Protein AF-A0A9D5U6V8-F1 (afdb_monomer_lite)

Organism: NCBI:txid2762210

Sequence (91 aa):
MSESPSEALGAEGVRAGGDKKKGDAKKGNIFSRIALFVRQVIAELKKVVTPTRSELITYTTVVLVFVAVVMAFVTVLDYGIGQAVLWVFGG

Radius of gyration: 39.11 Å; chains: 1; bounding box: 82×29×115 Å

pLDDT: mean 77.28, std 21.2, range [32.59, 98.56]

Foldseek 3Di:
DDDDDDPDDDDDDDDDDDDDDDDDPDPCDPVVVVVVVVVVVVVVVVVPPDDDPVVVCVVVVVVVVVVVVVVVVVVVVCVVVVVVCCVVPVD

InterPro domains:
  IPR001901 Protein translocase complex, SecE/Sec61-gamma subunit [MF_00422] (32-87)
  IPR001901 Protein translocase complex, SecE/Sec61-gamma subunit [PF00584] (37-89)
  IPR005807 SecE subunit of protein translocation complex, bacterial-like [PTHR33910] (25-90)
  IPR005807 SecE subunit of protein translocation complex, bacterial-like [TIGR00964] (35-90)
  IPR038379 SecE superfamily [G3DSA:1.20.5.1030] (30-88)

Secondary structure (DSSP, 8-state):
------SS----------------TTS-SHHHHHHHHHHHHHHHHTTS-PPPHHHHHHHHHHHHHHHHHHHHHHHHHHHHHHHHHHHHH--

Structure (mmCIF, N/CA/C/O backbone):
data_AF-A0A9D5U6V8-F1
#
_entry.id   AF-A0A9D5U6V8-F1
#
loop_
_atom_site.group_PDB
_atom_site.id
_atom_site.type_symbol
_atom_site.label_atom_id
_atom_site.label_alt_id
_atom_site.label_comp_id
_atom_site.label_asym_id
_atom_site.label_entity_id
_atom_site.label_seq_id
_atom_site.pdbx_PDB_ins_code
_atom_site.Cartn_x
_atom_site.Cartn_y
_atom_site.Cartn_z
_atom_site.occupancy
_atom_site.B_iso_or_equiv
_atom_site.auth_seq_id
_atom_site.auth_comp_id
_atom_site.auth_asym_id
_atom_site.auth_atom_id
_atom_site.pdbx_PDB_model_num
ATOM 1 N N . MET A 1 1 ? -49.218 -11.414 87.591 1.00 49.75 1 MET A N 1
ATOM 2 C CA . MET A 1 1 ? -49.348 -12.674 86.833 1.00 49.75 1 MET A CA 1
ATOM 3 C C . MET A 1 1 ? -50.078 -12.344 85.547 1.00 49.75 1 MET A C 1
ATOM 5 O O . MET A 1 1 ? -51.240 -11.987 85.643 1.00 49.75 1 MET A O 1
ATOM 9 N N . SER A 1 2 ? -49.464 -12.275 84.369 1.00 53.16 2 SER A N 1
ATOM 10 C CA . SER A 1 2 ? -48.358 -13.077 83.813 1.00 53.16 2 SER A CA 1
ATOM 11 C C . SER A 1 2 ? -47.673 -12.204 82.744 1.00 53.16 2 SER A C 1
ATOM 13 O O . SER A 1 2 ? -48.348 -11.702 81.856 1.00 53.16 2 SER A O 1
ATOM 15 N N . GLU A 1 3 ? -46.456 -11.705 82.945 1.00 52.41 3 GLU A N 1
ATOM 16 C CA . GLU A 1 3 ? -45.197 -12.312 82.474 1.00 52.41 3 GLU A CA 1
ATOM 17 C C . GLU A 1 3 ? -45.264 -12.949 81.075 1.00 52.41 3 GLU A C 1
ATOM 19 O O . GLU A 1 3 ? -45.717 -14.078 80.936 1.00 52.41 3 GLU A O 1
ATOM 24 N N . SER A 1 4 ? -44.744 -12.232 80.069 1.00 63.09 4 SER A N 1
ATOM 25 C CA . SER A 1 4 ? -43.573 -12.678 79.287 1.00 63.09 4 SER A CA 1
ATOM 26 C C . SER A 1 4 ? -43.069 -11.555 78.347 1.00 63.09 4 SER A C 1
ATOM 28 O O . SER A 1 4 ? -43.682 -11.295 77.310 1.00 63.09 4 SER A O 1
ATOM 30 N N . PRO A 1 5 ? -41.958 -10.880 78.692 1.00 55.22 5 PRO A N 1
ATOM 31 C CA . PRO A 1 5 ? -41.203 -9.972 77.832 1.00 55.22 5 PRO A CA 1
ATOM 32 C C . PRO A 1 5 ? -40.086 -10.767 77.135 1.00 55.22 5 PRO A C 1
ATOM 34 O O . PRO A 1 5 ? -39.055 -11.029 77.752 1.00 55.22 5 PRO A O 1
ATOM 37 N N . SER A 1 6 ? -40.276 -11.258 75.903 1.00 58.44 6 SER A N 1
ATOM 38 C CA . SER A 1 6 ? -39.267 -12.159 75.293 1.00 58.44 6 SER A CA 1
ATOM 39 C C . SER A 1 6 ? -39.125 -12.136 73.766 1.00 58.44 6 SER A C 1
ATOM 41 O O . SER A 1 6 ? -38.323 -12.890 73.233 1.00 58.44 6 SER A O 1
ATOM 43 N N . GLU A 1 7 ? -39.784 -11.237 73.042 1.00 52.53 7 GLU A N 1
ATOM 44 C CA . GLU A 1 7 ? -39.563 -11.061 71.599 1.00 52.53 7 GLU A CA 1
ATOM 45 C C . GLU A 1 7 ? -39.543 -9.544 71.352 1.00 52.53 7 GLU A C 1
ATOM 47 O O . GLU A 1 7 ? -40.506 -8.864 71.666 1.00 52.53 7 GLU A O 1
ATOM 52 N N . ALA A 1 8 ? -38.509 -8.851 70.893 1.00 50.00 8 ALA A N 1
ATOM 53 C CA . ALA A 1 8 ? -37.356 -9.244 70.111 1.00 50.00 8 ALA A CA 1
ATOM 54 C C . ALA A 1 8 ? -36.252 -8.177 70.290 1.00 50.00 8 ALA A C 1
ATOM 56 O O . ALA A 1 8 ? -35.915 -7.431 69.369 1.00 50.00 8 ALA A O 1
ATOM 57 N N . LEU A 1 9 ? -35.712 -8.064 71.506 1.00 48.84 9 LEU A N 1
ATOM 58 C CA . LEU A 1 9 ? -34.479 -7.322 71.769 1.00 48.84 9 LEU A CA 1
ATOM 59 C C . LEU A 1 9 ? -33.329 -8.320 71.914 1.00 48.84 9 LEU A C 1
ATOM 61 O O . LEU A 1 9 ? -33.190 -8.949 72.957 1.00 48.84 9 LEU A O 1
ATOM 65 N N . GLY A 1 10 ? -32.476 -8.405 70.893 1.00 40.66 10 GLY A N 1
ATOM 66 C CA . GLY A 1 10 ? -31.073 -8.762 71.098 1.00 40.66 10 GLY A CA 1
ATOM 67 C C . GLY A 1 10 ? -30.503 -9.868 70.211 1.00 40.66 10 GLY A C 1
ATOM 68 O O . GLY A 1 10 ? -31.096 -10.928 70.059 1.00 40.66 10 GLY A O 1
ATOM 69 N N . ALA A 1 11 ? -29.277 -9.594 69.751 1.00 43.81 11 ALA A N 1
ATOM 70 C CA . ALA A 1 11 ? -28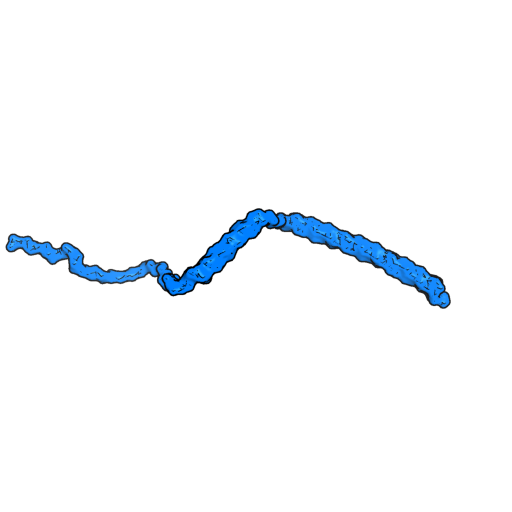.291 -10.472 69.113 1.00 43.81 11 ALA A CA 1
ATOM 71 C C . ALA A 1 11 ? -28.582 -10.832 67.643 1.00 43.81 11 ALA A C 1
ATOM 73 O O . ALA A 1 11 ? -29.357 -11.724 67.334 1.00 43.81 11 ALA A O 1
ATOM 74 N N . GLU A 1 12 ? -28.091 -10.083 66.654 1.00 39.56 12 GLU A N 1
ATOM 75 C CA . GLU A 1 12 ? -26.680 -9.813 66.313 1.00 39.56 12 GLU A CA 1
ATOM 76 C C . GLU A 1 12 ? -25.877 -11.070 65.931 1.00 39.56 12 GLU A C 1
ATOM 78 O O . GLU A 1 12 ? -25.531 -11.900 66.765 1.00 39.56 12 GLU A O 1
ATOM 83 N N . GLY A 1 13 ? -25.490 -11.105 64.651 1.00 36.38 13 GLY A N 1
ATOM 84 C CA . GLY A 1 13 ? -24.331 -11.827 64.130 1.00 36.38 13 GLY A CA 1
ATOM 85 C C . GLY A 1 13 ? -24.668 -13.105 63.354 1.00 36.38 13 GLY A C 1
ATOM 86 O O . GLY A 1 13 ? -25.481 -13.902 63.778 1.00 36.38 13 GLY A O 1
ATOM 87 N N . VAL A 1 14 ? -24.055 -13.423 62.213 1.00 39.75 14 VAL A N 1
ATOM 88 C CA . VAL A 1 14 ? -22.813 -12.918 61.629 1.00 39.75 14 VAL A CA 1
ATOM 89 C C . VAL A 1 14 ? -22.640 -13.617 60.261 1.00 39.75 14 VAL A C 1
ATOM 91 O O . VAL A 1 14 ? -22.705 -14.836 60.217 1.00 39.75 14 VAL A O 1
ATOM 94 N N . ARG A 1 15 ? -22.338 -12.840 59.199 1.00 44.00 15 ARG A N 1
ATOM 95 C CA . ARG A 1 15 ? -21.533 -13.191 57.989 1.00 44.00 15 ARG A CA 1
ATOM 96 C C . ARG A 1 15 ? -22.112 -14.300 57.059 1.00 44.00 15 ARG A C 1
ATOM 98 O O . ARG A 1 15 ? -22.687 -15.266 57.506 1.00 44.00 15 ARG A O 1
ATOM 105 N N . ALA A 1 16 ? -21.994 -14.287 55.732 1.00 40.59 16 ALA A N 1
ATOM 106 C CA . ALA A 1 16 ? -21.126 -13.584 54.802 1.00 40.59 16 ALA A CA 1
ATOM 107 C C . ALA A 1 16 ? -21.757 -13.618 53.395 1.00 40.59 16 ALA A C 1
ATOM 109 O O . ALA A 1 16 ? -22.313 -14.629 52.981 1.00 40.59 16 ALA A O 1
ATOM 110 N N . GLY A 1 17 ? -21.583 -12.541 52.638 1.00 32.59 17 GLY A N 1
ATOM 111 C CA . GLY A 1 17 ? -21.899 -12.474 51.212 1.00 32.59 17 GLY A CA 1
ATOM 112 C C . GLY A 1 17 ? -21.414 -11.135 50.684 1.00 32.59 17 GLY A C 1
ATOM 113 O O . GLY A 1 17 ? -22.196 -10.215 50.490 1.00 32.59 17 GLY A O 1
ATOM 114 N N . GLY A 1 18 ? -20.093 -10.969 50.658 1.00 42.78 18 GLY A N 1
ATOM 115 C CA . GLY A 1 18 ? -19.451 -9.695 50.377 1.00 42.78 18 GLY A CA 1
ATOM 116 C C . GLY A 1 18 ? -19.433 -9.367 48.891 1.00 42.78 18 GLY A C 1
ATOM 117 O O . GLY A 1 18 ? -18.733 -10.031 48.137 1.00 42.78 18 GLY A O 1
ATOM 118 N N . ASP A 1 19 ? -20.053 -8.250 48.520 1.00 41.12 19 ASP A N 1
ATOM 119 C CA . ASP A 1 19 ? -19.735 -7.538 47.286 1.00 41.12 19 ASP A CA 1
ATOM 120 C C . ASP A 1 19 ? -19.030 -6.220 47.616 1.00 41.12 19 ASP A C 1
ATOM 122 O O . ASP A 1 19 ? -19.611 -5.180 47.917 1.00 41.12 19 ASP A O 1
ATOM 126 N N . LYS A 1 20 ? -17.702 -6.360 47.656 1.00 40.38 20 LYS A N 1
ATOM 127 C CA . LYS A 1 20 ? -16.643 -5.366 47.443 1.00 40.38 20 LYS A CA 1
ATOM 128 C C . LYS A 1 20 ? -17.049 -3.895 47.583 1.00 40.38 20 LYS A C 1
ATOM 130 O O . LYS A 1 20 ? -17.399 -3.208 46.627 1.00 40.38 20 LYS A O 1
ATOM 135 N N . LYS A 1 21 ? -16.747 -3.355 48.762 1.00 50.84 21 LYS A N 1
ATOM 136 C CA . LYS A 1 21 ? -16.434 -1.935 48.930 1.00 50.84 21 LYS A CA 1
ATOM 137 C C . LYS A 1 21 ? -15.080 -1.642 48.262 1.00 50.84 21 LYS A C 1
ATOM 139 O O . LYS A 1 21 ? -14.046 -2.119 48.722 1.00 50.84 21 LYS A O 1
ATOM 144 N N . LYS A 1 22 ? -15.078 -0.838 47.202 1.00 43.50 22 LYS A N 1
ATOM 145 C CA . LYS A 1 22 ? -13.921 -0.045 46.747 1.00 43.50 22 LYS A CA 1
ATOM 146 C C . LYS A 1 22 ? -14.527 1.174 46.049 1.00 43.50 22 LYS A C 1
ATOM 148 O O . LYS A 1 22 ? -15.103 1.037 44.984 1.00 43.50 22 LYS A O 1
ATOM 153 N N . GLY A 1 23 ? -14.673 2.324 46.687 1.00 41.09 23 GLY A N 1
ATOM 154 C CA . GLY A 1 23 ? -13.624 3.127 47.302 1.00 41.09 23 GLY A CA 1
ATOM 155 C C . GLY A 1 23 ? -13.660 4.472 46.568 1.00 41.09 23 GLY A C 1
ATOM 156 O O . GLY A 1 23 ? -13.590 4.498 45.345 1.00 41.09 23 GLY A O 1
ATOM 157 N N . ASP A 1 24 ? -13.847 5.556 47.320 1.00 51.03 24 ASP A N 1
ATOM 158 C CA . ASP A 1 24 ? -13.571 6.944 46.912 1.00 51.03 24 ASP A CA 1
ATOM 159 C C . ASP A 1 24 ? -14.564 7.661 45.982 1.00 51.03 24 ASP A C 1
ATOM 161 O O . ASP A 1 24 ? -14.230 8.228 44.942 1.00 51.03 24 ASP A O 1
ATOM 165 N N . ALA A 1 25 ? -15.792 7.811 46.477 1.00 56.19 25 ALA A N 1
ATOM 166 C CA . ALA A 1 25 ? -16.799 8.751 45.980 1.00 56.19 25 ALA A CA 1
ATOM 167 C C . ALA A 1 25 ? -16.463 10.252 46.211 1.00 56.19 25 ALA A C 1
ATOM 169 O O . ALA A 1 25 ? -17.373 11.053 46.413 1.00 56.19 25 ALA A O 1
ATOM 170 N N . LYS A 1 26 ? -15.188 10.688 46.217 1.00 54.47 26 LYS A N 1
ATOM 171 C CA . LYS A 1 26 ? -14.869 12.100 46.549 1.00 54.47 26 LYS A CA 1
ATOM 172 C C . LYS A 1 26 ? -13.683 12.772 45.841 1.00 54.47 26 LYS A C 1
ATOM 174 O O . LYS A 1 26 ? -13.235 13.824 46.286 1.00 54.47 26 LYS A O 1
ATOM 179 N N . LYS A 1 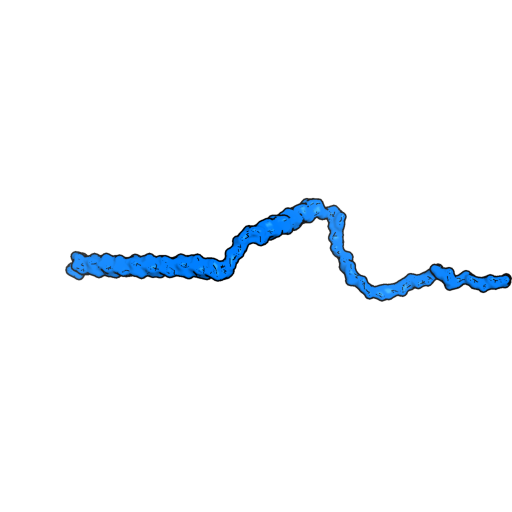27 ? -13.228 12.251 44.692 1.00 53.59 27 LYS A N 1
ATOM 180 C CA . LYS A 1 27 ? -12.312 12.979 43.770 1.00 53.59 27 LYS A CA 1
ATOM 181 C C . LYS A 1 27 ? -12.732 12.901 42.289 1.00 53.59 27 LYS A C 1
ATOM 183 O O . LYS A 1 27 ? -11.941 13.138 41.380 1.00 53.59 27 LYS A O 1
ATOM 188 N N . GLY A 1 28 ? -13.994 12.545 42.052 1.00 60.00 28 GLY A N 1
ATOM 189 C CA . GLY A 1 28 ? -14.488 11.994 40.791 1.00 60.00 28 GLY A CA 1
ATOM 190 C C . GLY A 1 28 ? -15.022 12.977 39.749 1.00 60.00 28 GLY A C 1
ATOM 191 O O . GLY A 1 28 ? -15.682 12.523 38.827 1.00 60.00 28 GLY A O 1
ATOM 192 N N . ASN A 1 29 ? -14.783 14.288 39.825 1.00 70.62 29 ASN A N 1
ATOM 193 C CA . ASN A 1 29 ? -15.416 15.193 38.853 1.00 70.62 29 ASN A CA 1
ATOM 194 C C . ASN A 1 29 ? -14.679 15.275 37.509 1.00 70.62 29 ASN A C 1
ATOM 196 O O . ASN A 1 29 ? -15.343 15.269 36.482 1.00 70.62 29 ASN A O 1
ATOM 200 N N . ILE A 1 30 ? -13.343 15.327 37.471 1.00 78.88 30 ILE A N 1
ATOM 201 C CA . ILE A 1 30 ? -12.598 15.516 36.206 1.00 78.88 30 ILE A CA 1
ATOM 202 C C . ILE A 1 30 ? -12.317 14.177 35.515 1.00 78.88 30 ILE A C 1
ATOM 204 O O . ILE A 1 30 ? -12.665 14.003 34.351 1.00 78.88 30 ILE A O 1
ATOM 208 N N . PHE A 1 31 ? -11.772 13.194 36.236 1.00 83.94 31 PHE A N 1
ATOM 209 C CA . PHE A 1 31 ? -11.483 11.870 35.669 1.00 83.94 31 PHE A CA 1
ATOM 210 C C . PHE A 1 31 ? -12.745 11.131 35.206 1.00 83.94 31 PHE A C 1
ATOM 212 O O . PHE A 1 31 ? -12.721 10.475 34.169 1.00 83.94 31 PHE A O 1
ATOM 219 N N . SER A 1 32 ? -13.870 11.288 35.915 1.00 85.12 32 SER A N 1
ATOM 220 C CA . SER A 1 32 ? -15.143 10.688 35.495 1.00 85.12 32 SER A CA 1
ATOM 221 C C . SER A 1 32 ? -15.726 11.380 34.256 1.00 85.12 32 SER A C 1
ATOM 223 O O . SER A 1 32 ? -16.235 10.711 33.362 1.00 85.12 32 SER A O 1
ATOM 225 N N . ARG A 1 33 ? -15.570 12.710 34.125 1.00 84.00 33 ARG A N 1
ATOM 226 C CA . ARG A 1 33 ? -15.932 13.448 32.897 1.00 84.00 33 ARG A CA 1
ATOM 227 C C . ARG A 1 33 ? -15.101 13.003 31.696 1.00 84.00 33 ARG A C 1
ATOM 229 O O . ARG A 1 33 ? -15.662 12.784 30.629 1.00 84.00 33 ARG A O 1
ATOM 236 N N . ILE A 1 34 ? -13.792 12.820 31.877 1.00 89.94 34 ILE A N 1
ATOM 237 C CA . ILE A 1 34 ? -12.899 12.314 30.824 1.00 89.94 34 ILE A CA 1
ATOM 238 C C . ILE A 1 34 ? -13.296 10.885 30.427 1.00 89.94 34 ILE A C 1
ATOM 240 O O . ILE A 1 34 ? -13.414 10.592 29.242 1.00 89.94 34 ILE A O 1
ATOM 244 N N . ALA A 1 35 ? -13.575 10.007 31.394 1.00 89.06 35 ALA A N 1
ATOM 245 C CA . ALA A 1 35 ? -14.022 8.643 31.112 1.00 89.06 35 ALA A CA 1
ATOM 246 C C . ALA A 1 35 ? -15.358 8.605 30.344 1.00 89.06 35 ALA A C 1
ATOM 248 O O . ALA A 1 35 ? -15.518 7.805 29.420 1.00 89.06 35 ALA A O 1
ATOM 249 N N . LEU A 1 36 ? -16.303 9.489 30.685 1.00 89.94 36 LEU A N 1
ATOM 250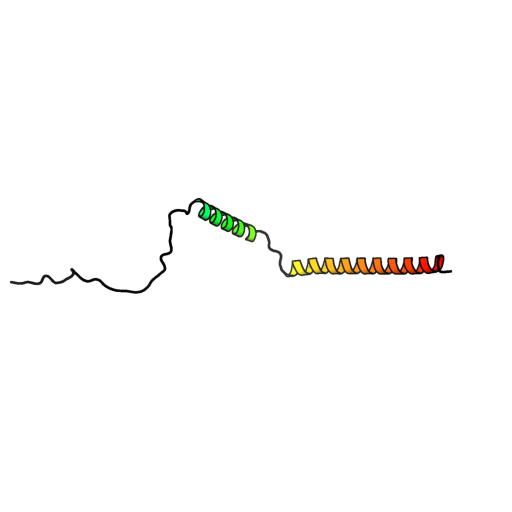 C CA . LEU A 1 36 ? -17.566 9.646 29.959 1.00 89.94 36 LEU A CA 1
ATOM 251 C C . LEU A 1 36 ? -17.351 10.163 28.531 1.00 89.94 36 LEU A C 1
ATOM 253 O O . LEU A 1 36 ? -17.932 9.606 27.602 1.00 89.94 36 LEU A O 1
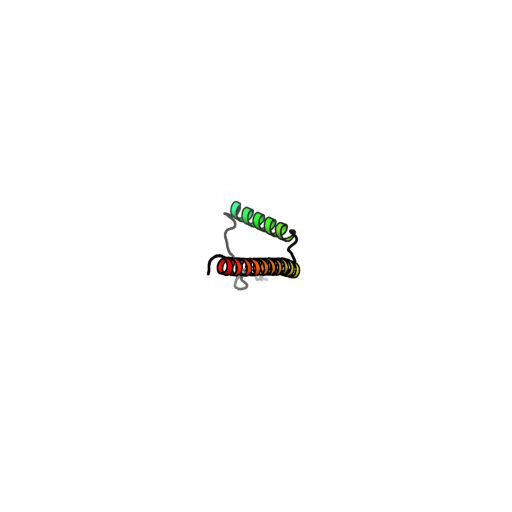ATOM 257 N N . PHE A 1 37 ? -16.482 11.160 28.348 1.00 89.12 37 PHE A N 1
ATOM 258 C CA . PHE A 1 37 ? -16.115 11.685 27.031 1.00 89.12 37 PHE A CA 1
ATOM 259 C C . PHE A 1 37 ? -15.487 10.603 26.143 1.00 89.12 37 PHE A C 1
ATOM 261 O O . PHE A 1 37 ? -15.925 10.401 25.017 1.00 89.12 37 PHE A O 1
ATOM 268 N N . VAL A 1 38 ? -14.526 9.831 26.662 1.00 92.31 38 VAL A N 1
ATOM 269 C CA . VAL A 1 38 ? -13.910 8.718 25.916 1.00 92.31 38 VAL A CA 1
ATOM 270 C C . VAL A 1 38 ? -14.954 7.660 25.545 1.00 92.31 38 VAL A C 1
ATOM 272 O O . VAL A 1 38 ? -14.954 7.169 24.417 1.00 92.31 38 VAL A O 1
ATOM 275 N N . ARG A 1 39 ? -15.896 7.341 26.447 1.00 91.38 39 ARG A N 1
ATOM 276 C CA . ARG A 1 39 ? -17.020 6.438 26.134 1.00 91.38 39 ARG A CA 1
ATOM 277 C C . ARG A 1 39 ? -17.903 6.970 25.007 1.00 91.38 39 ARG A C 1
ATOM 279 O O . ARG A 1 39 ? -18.318 6.178 24.165 1.00 91.38 39 ARG A O 1
ATOM 286 N N . GLN A 1 40 ? -18.187 8.272 24.992 1.00 92.69 40 GLN A N 1
ATOM 287 C CA . GLN A 1 40 ? -18.946 8.921 23.918 1.00 92.69 40 GLN A CA 1
ATOM 288 C C . GLN A 1 40 ? -18.181 8.877 22.591 1.00 92.69 40 GLN A C 1
ATOM 290 O O . GLN A 1 40 ? -18.755 8.472 21.587 1.00 92.69 40 GLN A O 1
ATOM 295 N N . VAL A 1 41 ? -16.881 9.188 22.591 1.00 91.19 41 VAL A N 1
ATOM 296 C CA . VAL A 1 41 ? -16.030 9.117 21.392 1.00 91.19 41 VAL A CA 1
ATOM 297 C C . VAL A 1 41 ? -16.018 7.703 20.822 1.00 91.19 41 VAL A C 1
ATOM 299 O O . VAL A 1 41 ? -16.276 7.530 19.640 1.00 91.19 41 VAL A O 1
ATOM 302 N N . ILE A 1 42 ? -15.798 6.673 21.644 1.00 89.25 42 ILE A N 1
ATOM 303 C CA . ILE A 1 42 ? -15.820 5.276 21.180 1.00 89.25 42 ILE A CA 1
ATOM 304 C C . ILE A 1 42 ? -17.197 4.905 20.608 1.00 89.25 42 ILE A C 1
ATOM 306 O O . ILE A 1 42 ? -17.269 4.205 19.600 1.00 89.25 42 ILE A O 1
ATOM 310 N N . ALA A 1 43 ? -18.291 5.365 21.225 1.00 89.44 43 ALA A N 1
ATOM 311 C CA . ALA A 1 43 ? -19.639 5.127 20.713 1.00 89.44 43 ALA A CA 1
ATOM 312 C C . ALA A 1 43 ? -19.860 5.778 19.337 1.00 89.44 43 ALA A C 1
ATOM 314 O O . ALA A 1 43 ? -20.470 5.158 18.469 1.00 89.44 43 ALA A O 1
ATOM 315 N N . GLU A 1 44 ? -19.318 6.976 19.120 1.00 89.19 44 GLU A N 1
ATOM 316 C CA . GLU A 1 44 ? -19.387 7.679 17.838 1.00 89.19 44 GLU A CA 1
ATOM 317 C C . GLU A 1 44 ? -18.448 7.057 16.791 1.00 89.19 44 GLU A C 1
ATOM 319 O O . GLU A 1 44 ? -18.836 6.884 15.640 1.00 89.19 44 GLU A O 1
ATOM 324 N N . LEU A 1 45 ? -17.253 6.605 17.190 1.00 86.62 45 LEU A N 1
ATOM 325 C CA . LEU A 1 45 ? -16.320 5.906 16.299 1.00 86.62 45 LEU A CA 1
ATOM 326 C C . LEU A 1 45 ? -16.854 4.545 15.837 1.00 86.62 45 LEU A C 1
ATOM 328 O O . LEU A 1 45 ? -16.537 4.122 14.732 1.00 86.62 45 LEU A O 1
ATOM 332 N N . LYS A 1 46 ? -17.706 3.872 16.623 1.00 84.12 46 LYS A N 1
ATOM 333 C CA . LYS A 1 46 ? -18.410 2.654 16.174 1.00 84.12 46 LYS A CA 1
ATOM 334 C C . LYS A 1 46 ? -19.487 2.934 15.119 1.00 84.12 46 LYS A C 1
ATOM 336 O O . LYS A 1 46 ? -19.930 1.987 14.477 1.00 84.12 46 LYS A O 1
ATOM 341 N N . LYS A 1 47 ? -19.921 4.194 14.956 1.00 83.94 47 LYS A N 1
ATOM 342 C CA . LYS A 1 47 ? -20.827 4.619 13.872 1.00 83.94 47 LYS A CA 1
ATOM 343 C C . LYS A 1 47 ? -20.077 4.940 12.584 1.00 83.94 47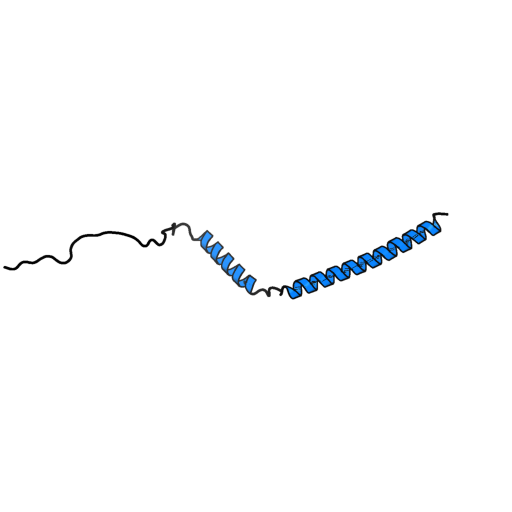 LYS A C 1
ATOM 345 O O . LYS A 1 47 ? -20.697 5.003 11.527 1.00 83.94 47 LYS A O 1
ATOM 350 N N . VAL A 1 48 ? -18.764 5.149 12.661 1.00 83.25 48 VAL A N 1
ATOM 351 C CA . VAL A 1 48 ? -17.937 5.222 11.461 1.00 83.25 48 VAL A CA 1
ATOM 352 C C . VAL A 1 48 ? -17.940 3.830 10.856 1.00 83.25 48 VAL A C 1
ATOM 354 O O . VAL A 1 48 ? -17.638 2.855 11.540 1.00 83.25 48 VAL A O 1
ATOM 357 N N . VAL A 1 49 ? -18.342 3.745 9.592 1.00 76.75 49 VAL A N 1
ATOM 358 C CA . VAL A 1 49 ? -18.415 2.492 8.843 1.00 76.75 49 VAL A CA 1
ATOM 359 C C . VAL A 1 49 ? -17.055 1.811 8.934 1.00 76.75 49 VAL A C 1
ATOM 361 O O . VAL A 1 49 ? -16.074 2.281 8.359 1.00 76.75 49 VAL A O 1
ATOM 364 N N . THR A 1 50 ? -16.973 0.738 9.718 1.00 74.25 50 THR A N 1
ATOM 365 C CA . THR A 1 50 ? -15.747 -0.037 9.815 1.00 74.25 50 THR A CA 1
ATOM 366 C C . THR A 1 50 ? -15.718 -0.980 8.622 1.00 74.25 50 THR A C 1
ATOM 368 O O . THR A 1 50 ? -16.644 -1.777 8.447 1.00 74.25 50 THR A O 1
ATOM 371 N N . PRO A 1 51 ? -14.695 -0.868 7.763 1.00 75.12 51 PRO A N 1
ATOM 372 C CA . PRO A 1 51 ? -14.653 -1.636 6.533 1.00 75.12 51 PRO A CA 1
ATOM 373 C C . PRO A 1 51 ? -14.614 -3.130 6.847 1.00 75.12 51 PRO A C 1
ATOM 375 O O . PRO A 1 51 ? -14.009 -3.575 7.835 1.00 75.12 51 PRO A O 1
ATOM 378 N N . THR A 1 52 ? -15.256 -3.919 5.991 1.00 88.31 52 THR A N 1
ATOM 379 C CA . THR A 1 52 ? -15.219 -5.376 6.102 1.00 88.31 52 THR A CA 1
ATOM 380 C C . THR A 1 52 ? -13.794 -5.880 5.849 1.00 88.31 52 THR A C 1
ATOM 382 O O . THR A 1 52 ? -13.025 -5.290 5.088 1.00 88.31 52 THR A O 1
ATOM 385 N N . ARG A 1 53 ? -13.396 -6.998 6.475 1.00 85.44 53 ARG A N 1
ATOM 386 C CA . ARG A 1 53 ? -12.058 -7.589 6.243 1.00 85.44 53 ARG A CA 1
ATOM 387 C C . ARG A 1 53 ? -11.816 -7.897 4.759 1.00 85.44 53 ARG A C 1
ATOM 389 O O . ARG A 1 53 ? -10.691 -7.770 4.290 1.00 85.44 53 ARG A O 1
ATOM 396 N N . SER A 1 54 ? -12.874 -8.248 4.035 1.00 88.12 54 SER A N 1
ATOM 397 C CA . SER A 1 54 ? -12.891 -8.478 2.589 1.00 88.12 54 SER A CA 1
ATOM 398 C C . SER A 1 54 ? -12.511 -7.243 1.770 1.00 88.12 54 SER A C 1
ATOM 400 O O . SER A 1 54 ? -11.729 -7.364 0.829 1.00 88.12 54 SER A O 1
ATOM 402 N N . GLU A 1 55 ? -12.999 -6.055 2.133 1.00 88.31 55 GLU A N 1
ATOM 403 C CA . GLU A 1 55 ? -12.614 -4.806 1.462 1.00 88.31 55 GLU A CA 1
ATOM 404 C C . GLU A 1 55 ? -11.132 -4.507 1.666 1.00 88.31 55 GLU A C 1
ATOM 406 O O . GLU A 1 55 ? -10.425 -4.211 0.708 1.00 88.31 55 GLU A O 1
ATOM 411 N N . LEU A 1 56 ? -10.638 -4.669 2.899 1.00 90.94 56 LEU A N 1
ATOM 412 C CA . LEU A 1 56 ? -9.225 -4.450 3.212 1.00 90.94 56 LEU A CA 1
ATOM 413 C C . LEU A 1 56 ? -8.315 -5.359 2.384 1.00 90.94 56 LEU A C 1
ATOM 415 O O . LEU A 1 56 ? -7.337 -4.877 1.824 1.00 90.94 56 LEU A O 1
ATOM 419 N N . ILE A 1 57 ? -8.648 -6.650 2.283 1.00 96.31 57 ILE A N 1
ATOM 420 C CA . ILE A 1 57 ? -7.889 -7.606 1.464 1.00 96.31 57 ILE A CA 1
ATOM 421 C C . ILE A 1 57 ? -7.956 -7.213 -0.010 1.00 96.31 57 ILE A C 1
ATOM 423 O O . ILE A 1 57 ? -6.939 -7.214 -0.687 1.00 96.31 57 ILE A O 1
ATOM 427 N N . THR A 1 58 ? -9.129 -6.822 -0.507 1.00 94.50 58 THR A N 1
ATOM 428 C CA . THR A 1 58 ? -9.277 -6.407 -1.907 1.00 94.50 58 THR A CA 1
ATOM 429 C C . THR A 1 58 ? -8.389 -5.204 -2.217 1.00 94.50 58 THR A C 1
ATOM 431 O O . THR A 1 58 ? -7.632 -5.232 -3.185 1.00 94.50 58 THR A O 1
ATOM 434 N N . TYR A 1 59 ? -8.417 -4.169 -1.372 1.00 94.25 59 TYR A N 1
ATOM 435 C CA . TYR A 1 59 ? -7.601 -2.974 -1.575 1.00 94.25 59 TYR A CA 1
ATOM 436 C C . TYR A 1 59 ? -6.105 -3.275 -1.484 1.00 94.25 59 TYR A C 1
ATOM 438 O O . TYR A 1 59 ? -5.341 -2.809 -2.328 1.00 94.25 59 TYR A O 1
ATOM 446 N N . THR A 1 60 ? -5.668 -4.088 -0.519 1.00 95.12 60 THR A N 1
ATOM 447 C CA . THR A 1 60 ? -4.250 -4.458 -0.422 1.00 95.12 60 THR A CA 1
ATOM 448 C C . THR A 1 60 ? -3.810 -5.340 -1.587 1.00 95.12 60 THR A C 1
ATOM 450 O O . THR A 1 60 ? -2.735 -5.111 -2.134 1.00 95.12 60 THR A O 1
ATOM 453 N N . THR A 1 61 ? -4.636 -6.289 -2.037 1.00 97.69 61 THR A N 1
ATOM 454 C CA . THR A 1 61 ? -4.343 -7.126 -3.207 1.00 97.69 61 THR A CA 1
ATOM 455 C C . THR A 1 61 ? -4.205 -6.293 -4.476 1.00 97.69 61 THR A C 1
ATOM 457 O O . THR A 1 61 ? -3.242 -6.489 -5.212 1.00 97.69 61 THR A O 1
ATOM 460 N N . VAL A 1 62 ? -5.106 -5.337 -4.725 1.00 97.38 62 VAL A N 1
ATOM 461 C CA . VAL A 1 62 ? -5.005 -4.444 -5.893 1.00 97.38 62 VAL A CA 1
ATOM 462 C C . VAL A 1 62 ? -3.679 -3.681 -5.883 1.00 97.38 62 VAL A C 1
ATOM 464 O O . VAL A 1 62 ? -2.993 -3.637 -6.903 1.00 97.38 62 VAL A O 1
ATOM 467 N N . VAL A 1 63 ? -3.275 -3.138 -4.728 1.00 97.69 63 VAL A N 1
ATOM 468 C CA . VAL A 1 63 ? -1.991 -2.431 -4.588 1.00 97.69 63 VAL A CA 1
ATOM 469 C C . VAL A 1 63 ? -0.808 -3.371 -4.832 1.00 97.69 63 VAL A C 1
ATOM 471 O O . VAL A 1 63 ? 0.111 -3.004 -5.559 1.00 97.69 63 VAL A O 1
ATOM 474 N N . LEU A 1 64 ? -0.829 -4.591 -4.287 1.00 98.50 64 LEU A N 1
ATOM 475 C CA . LEU A 1 64 ? 0.236 -5.576 -4.509 1.00 98.50 64 LEU A CA 1
ATOM 476 C C . LEU A 1 64 ? 0.380 -5.947 -5.989 1.00 98.50 64 LEU A C 1
ATOM 478 O O . LEU A 1 64 ? 1.497 -5.987 -6.501 1.00 98.50 64 LEU A O 1
ATOM 482 N N . VAL A 1 65 ? -0.736 -6.178 -6.686 1.00 98.50 65 VAL A N 1
ATOM 483 C CA . VAL A 1 65 ? -0.731 -6.470 -8.126 1.00 98.50 65 VAL A CA 1
ATOM 484 C C . VAL A 1 65 ? -0.189 -5.278 -8.912 1.00 98.50 65 VAL A C 1
ATOM 486 O O . VAL A 1 65 ? 0.663 -5.455 -9.777 1.00 98.50 65 VAL A O 1
ATOM 489 N N . PHE A 1 66 ? -0.623 -4.058 -8.587 1.00 98.44 66 PHE A N 1
ATOM 490 C CA . PHE A 1 66 ? -0.129 -2.847 -9.240 1.00 98.44 66 PHE A CA 1
ATOM 491 C C . PHE A 1 66 ? 1.389 -2.679 -9.075 1.00 98.44 66 PHE A C 1
ATOM 493 O O . PHE A 1 66 ? 2.100 -2.491 -10.061 1.00 98.44 66 PHE A O 1
ATOM 500 N N . VAL A 1 67 ? 1.903 -2.815 -7.848 1.00 98.31 67 VAL A N 1
ATOM 501 C CA . VAL A 1 67 ? 3.344 -2.725 -7.565 1.00 98.31 67 VAL A CA 1
ATOM 502 C C . VAL A 1 67 ? 4.115 -3.830 -8.290 1.00 98.31 67 VAL A C 1
ATOM 504 O O . VAL A 1 67 ? 5.168 -3.554 -8.859 1.00 98.31 67 VAL A O 1
ATOM 507 N N . ALA A 1 68 ? 3.584 -5.056 -8.351 1.00 98.56 68 ALA A N 1
ATOM 508 C CA . ALA A 1 68 ? 4.193 -6.151 -9.106 1.00 98.56 68 ALA A CA 1
ATOM 509 C C . ALA A 1 68 ? 4.314 -5.842 -10.607 1.00 98.56 68 ALA A C 1
ATOM 511 O O . ALA A 1 68 ? 5.364 -6.095 -11.198 1.00 98.56 68 ALA A O 1
ATOM 512 N N . VAL A 1 69 ? 3.284 -5.247 -11.216 1.00 98.50 69 VAL A N 1
ATOM 513 C CA . VAL A 1 69 ? 3.318 -4.834 -12.629 1.00 98.50 69 VAL A CA 1
ATOM 514 C C . VAL A 1 69 ? 4.364 -3.745 -12.861 1.00 98.50 69 VAL A C 1
ATOM 516 O O . VAL A 1 69 ? 5.145 -3.846 -13.807 1.00 98.50 69 VAL A O 1
ATOM 519 N N . VAL A 1 70 ? 4.427 -2.729 -11.993 1.00 98.44 70 VAL A N 1
ATOM 520 C CA . VAL A 1 70 ? 5.436 -1.663 -12.102 1.00 98.44 70 VAL A CA 1
ATOM 521 C C . VAL A 1 70 ? 6.847 -2.231 -11.950 1.00 98.44 70 VAL A C 1
ATOM 523 O O . VAL A 1 70 ? 7.713 -1.908 -12.756 1.00 98.44 70 VAL A O 1
ATOM 526 N N . MET A 1 71 ? 7.078 -3.119 -10.978 1.00 98.38 71 MET A N 1
ATOM 527 C CA . MET A 1 71 ? 8.372 -3.789 -10.817 1.00 98.38 71 MET A CA 1
ATOM 528 C C . MET A 1 71 ? 8.752 -4.595 -12.061 1.00 98.38 71 MET A C 1
ATOM 530 O O . MET A 1 71 ? 9.891 -4.504 -12.511 1.00 98.38 71 MET A O 1
ATOM 534 N N . ALA A 1 72 ? 7.813 -5.343 -12.649 1.00 98.19 72 ALA A N 1
ATOM 535 C CA . ALA A 1 72 ? 8.064 -6.099 -13.873 1.00 98.19 72 ALA A CA 1
ATOM 536 C C . ALA A 1 72 ? 8.431 -5.176 -15.044 1.00 98.19 72 ALA A C 1
ATOM 538 O O . ALA A 1 72 ? 9.408 -5.428 -15.745 1.00 98.19 72 ALA A O 1
ATOM 539 N N . PHE A 1 73 ? 7.692 -4.080 -15.226 1.00 98.00 73 PHE A N 1
ATOM 540 C CA . PHE A 1 73 ? 7.973 -3.089 -16.263 1.00 98.00 73 PHE A CA 1
ATOM 541 C C . PHE A 1 73 ? 9.355 -2.446 -16.095 1.00 98.00 73 PHE A C 1
ATOM 543 O O . PHE A 1 73 ? 10.135 -2.420 -17.044 1.00 98.00 73 PHE A O 1
ATOM 550 N N . VAL A 1 74 ? 9.677 -1.981 -14.884 1.00 97.50 74 VAL A N 1
ATOM 551 C CA . VAL A 1 74 ? 10.990 -1.401 -14.568 1.00 97.50 74 VAL A CA 1
ATOM 552 C C . VAL A 1 74 ? 12.094 -2.428 -14.802 1.00 97.50 74 VAL A C 1
ATOM 554 O O . VAL A 1 74 ? 13.055 -2.116 -15.486 1.00 97.50 74 VAL A O 1
ATOM 557 N N . THR A 1 75 ? 11.909 -3.679 -14.373 1.00 97.12 75 THR A N 1
ATOM 558 C CA . THR A 1 75 ? 12.882 -4.761 -14.612 1.00 97.12 75 THR A CA 1
ATOM 559 C C . THR A 1 75 ? 13.150 -4.972 -16.104 1.00 97.12 75 THR A C 1
ATOM 561 O O . THR A 1 75 ? 14.298 -5.137 -16.511 1.00 97.12 75 THR A O 1
ATOM 564 N N . VAL A 1 76 ? 12.104 -4.965 -16.938 1.00 97.44 76 VAL A N 1
ATOM 565 C CA . VAL A 1 76 ? 12.248 -5.096 -18.397 1.00 97.44 76 VAL A CA 1
ATOM 566 C C . VAL A 1 76 ? 13.018 -3.915 -18.976 1.00 97.44 76 VAL A C 1
ATOM 568 O O . VAL A 1 76 ? 13.903 -4.119 -19.806 1.00 97.44 76 VAL A O 1
ATOM 571 N N . LEU A 1 77 ? 12.707 -2.692 -18.543 1.00 97.12 77 LEU A N 1
ATOM 572 C CA . LEU A 1 77 ? 13.424 -1.501 -18.987 1.00 97.12 77 LEU A CA 1
ATOM 573 C C . LEU A 1 77 ? 14.883 -1.504 -18.529 1.00 97.12 77 LEU A C 1
ATOM 575 O O . LEU A 1 77 ? 15.758 -1.263 -19.353 1.00 97.12 77 LEU A O 1
ATOM 579 N N . ASP A 1 78 ? 15.156 -1.823 -17.266 1.00 94.69 78 ASP A N 1
ATOM 580 C CA . ASP A 1 78 ? 16.506 -1.905 -16.707 1.00 94.69 78 ASP A CA 1
ATOM 581 C C . ASP A 1 78 ? 17.345 -2.936 -17.465 1.00 94.69 78 ASP A C 1
ATOM 583 O O . ASP A 1 78 ? 18.483 -2.662 -17.847 1.00 94.69 78 ASP A O 1
ATOM 587 N N . TYR A 1 79 ? 16.767 -4.107 -17.751 1.00 95.75 79 TYR A N 1
ATOM 588 C CA . TYR A 1 79 ? 17.436 -5.138 -18.537 1.00 95.75 79 TYR A CA 1
ATOM 589 C C . TYR A 1 79 ? 17.647 -4.697 -19.988 1.00 95.75 79 TYR A C 1
ATOM 591 O O . TYR A 1 79 ? 18.746 -4.838 -20.520 1.00 95.75 79 TYR A O 1
ATOM 599 N N . GLY A 1 80 ? 16.623 -4.128 -20.626 1.00 94.69 80 GLY A N 1
ATOM 600 C CA . GLY A 1 80 ? 16.689 -3.669 -22.013 1.00 94.69 80 GLY A CA 1
ATOM 601 C C . GLY A 1 80 ? 17.719 -2.558 -22.213 1.00 94.69 80 GLY A C 1
ATOM 602 O O . GLY A 1 80 ? 18.550 -2.638 -23.116 1.00 94.69 80 GLY A O 1
ATOM 603 N N . ILE A 1 81 ? 17.713 -1.555 -21.335 1.00 94.69 81 ILE A N 1
ATOM 604 C CA . ILE A 1 81 ? 18.691 -0.465 -21.338 1.00 94.69 81 ILE A CA 1
ATOM 605 C C . ILE A 1 81 ? 20.078 -1.011 -20.999 1.00 94.69 81 ILE A C 1
ATOM 607 O O . ILE A 1 81 ? 21.036 -0.673 -21.685 1.00 94.69 81 ILE A O 1
ATOM 611 N N . GLY A 1 82 ? 20.198 -1.888 -20.000 1.00 92.50 82 GLY A N 1
ATOM 612 C CA . GLY A 1 82 ? 21.469 -2.515 -19.639 1.00 92.50 82 GLY A CA 1
ATOM 613 C C . GLY A 1 82 ? 22.109 -3.262 -20.811 1.00 92.50 82 GLY A C 1
ATOM 614 O O . GLY A 1 82 ? 23.285 -3.054 -21.103 1.00 92.50 82 GLY A O 1
ATOM 615 N N . GLN A 1 83 ? 21.333 -4.072 -21.536 1.00 90.50 83 GLN A N 1
ATOM 616 C CA . GLN A 1 83 ? 21.808 -4.757 -22.743 1.00 90.50 83 GLN A CA 1
ATOM 617 C C . GLN A 1 83 ? 22.167 -3.775 -23.863 1.00 90.50 83 GLN A C 1
ATOM 619 O O . GLN A 1 83 ? 23.198 -3.943 -24.510 1.00 90.50 83 GLN A O 1
ATOM 624 N N . ALA A 1 84 ? 21.367 -2.725 -24.070 1.00 91.50 84 ALA A N 1
ATOM 625 C CA . ALA A 1 84 ? 21.661 -1.703 -25.072 1.00 91.50 84 ALA A CA 1
ATOM 626 C C . ALA A 1 84 ? 22.966 -0.951 -24.763 1.00 91.50 84 ALA A C 1
ATOM 628 O O . ALA A 1 84 ? 23.773 -0.726 -25.659 1.00 91.50 84 ALA A O 1
ATOM 629 N N . VAL A 1 85 ? 23.209 -0.607 -23.497 1.00 93.88 85 VAL A N 1
ATOM 630 C CA . VAL A 1 85 ? 24.450 0.043 -23.054 1.00 93.88 85 VAL A CA 1
ATOM 631 C C . VAL A 1 85 ? 25.647 -0.882 -23.252 1.00 93.88 85 VAL A C 1
ATOM 633 O O . VAL A 1 85 ? 26.651 -0.448 -23.808 1.00 93.88 85 VAL A O 1
ATOM 636 N N . LEU A 1 86 ? 25.542 -2.155 -22.859 1.00 91.44 86 LEU A N 1
ATOM 637 C CA . LEU A 1 86 ? 26.601 -3.141 -23.097 1.00 91.44 86 LEU A CA 1
ATOM 638 C C . LEU A 1 86 ? 26.893 -3.317 -24.590 1.00 91.44 86 LEU A C 1
ATOM 640 O O . LEU A 1 86 ? 28.047 -3.451 -24.973 1.00 91.44 86 LEU A O 1
ATOM 644 N N . TRP A 1 87 ? 25.873 -3.280 -25.442 1.00 92.31 87 TRP A N 1
ATOM 645 C CA . TRP A 1 87 ? 26.058 -3.387 -26.886 1.00 92.31 87 TRP A CA 1
ATOM 646 C C . TRP A 1 87 ? 26.717 -2.142 -27.500 1.00 92.31 87 TRP A C 1
ATOM 648 O O . TRP A 1 87 ? 27.561 -2.271 -28.382 1.00 92.31 87 TRP A O 1
ATOM 658 N N . VAL A 1 88 ? 26.364 -0.941 -27.028 1.00 92.31 88 VAL A N 1
ATOM 659 C CA . VAL A 1 88 ? 26.901 0.330 -27.549 1.00 92.31 88 VAL A CA 1
ATOM 660 C C . VAL A 1 88 ? 28.312 0.627 -27.032 1.00 92.31 88 VAL A C 1
ATOM 662 O O . VAL A 1 88 ? 29.131 1.155 -27.778 1.00 92.31 88 VAL A O 1
ATOM 665 N N . PHE A 1 89 ? 28.600 0.312 -25.767 1.00 90.81 89 PHE A N 1
ATOM 666 C CA . PHE A 1 89 ? 29.842 0.705 -25.088 1.00 90.81 89 PHE A CA 1
ATOM 667 C C . PHE A 1 89 ? 30.746 -0.467 -24.684 1.00 90.81 89 PHE A C 1
ATOM 669 O O . PHE A 1 89 ? 31.853 -0.227 -24.216 1.00 90.81 89 PHE A O 1
ATOM 676 N N . GLY A 1 90 ? 30.284 -1.713 -24.808 1.00 75.81 90 GLY A N 1
ATOM 677 C CA . GLY A 1 90 ? 31.040 -2.924 -24.459 1.00 75.81 90 GLY A CA 1
ATOM 678 C C . GLY A 1 90 ? 31.776 -3.578 -25.631 1.00 75.81 90 GLY A C 1
ATOM 679 O O . GLY A 1 90 ? 32.176 -4.736 -25.505 1.00 75.81 90 GLY A O 1
ATOM 680 N N . GLY A 1 91 ? 31.910 -2.867 -26.755 1.00 58.84 91 GLY A N 1
ATOM 681 C CA . GLY A 1 91 ? 32.881 -3.187 -27.805 1.00 58.84 91 GLY A CA 1
ATOM 682 C C . GLY A 1 91 ? 34.307 -2.834 -27.400 1.00 58.84 91 GLY A C 1
ATOM 683 O O . GLY A 1 91 ? 34.477 -1.889 -26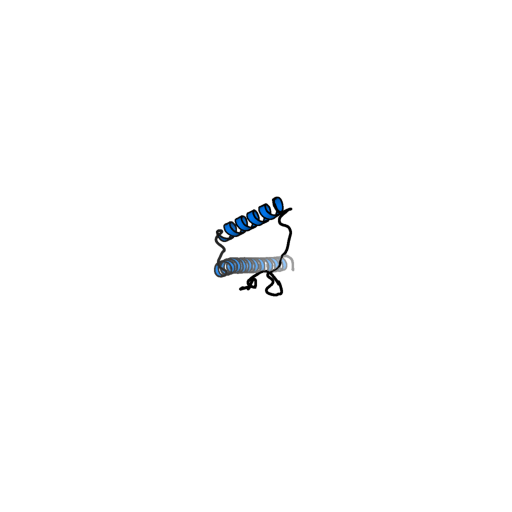.597 1.00 58.84 91 GLY A O 1
#